Protein AF-A0A950T7L1-F1 (afdb_monomer)

Foldseek 3Di:
DLLVVLLVCLLPVVVPDPVLVVCCVPPPDPNVVVNVVSLVVQVVVQVVCVVVQFFPPPDHSVVSSVQSNVLSVVCNPPPDPCSSVVSNVVVSVVGTHDPPPD

Sequence (102 aa):
SWLRLQMDFAARGRSMGAAVMAAKHVPGTRIYEANKAMHEAGEVLLLRAQAAGQIRADVHILDVIRLVYGIAMVNEHASDPDGANRMLDLVIAGIRTKPSRD

Nearest PDB structures (foldseek):
  2q24-assembly1_B  TM=7.806E-01  e=2.435E-03  Streptomyces coelicolor A3(2)
  7xyi-assembly1_A  TM=5.590E-01  e=1.390E-01  Vibrio cholerae
  3kz9-assembly2_C  TM=5.891E-01  e=2.083E-01  Vibrio vulnificus
  7xy0-assembly1_B  TM=6.281E-01  e=4.166E-01  Vibrio cholerae
  2hyt-assembly1_A-2  TM=4.949E-01  e=6.615E-01  Pectobacterium atrosepticum

Structure (mmCIF, N/CA/C/O backbone):
data_AF-A0A950T7L1-F1
#
_entry.id   AF-A0A950T7L1-F1
#
loop_
_atom_site.group_PDB
_atom_site.id
_atom_site.type_symbol
_atom_site.label_atom_id
_atom_site.label_alt_id
_atom_site.label_comp_id
_atom_site.label_asym_id
_atom_site.label_entity_id
_atom_site.label_seq_id
_atom_site.pdbx_PDB_ins_code
_atom_site.Cartn_x
_atom_site.Cartn_y
_atom_site.Cartn_z
_atom_site.occupancy
_atom_site.B_iso_or_equiv
_atom_site.auth_seq_id
_atom_site.auth_comp_id
_atom_site.auth_asym_id
_atom_site.auth_atom_id
_atom_site.pdbx_PDB_model_num
ATOM 1 N N . SER A 1 1 ? 4.618 -8.691 6.778 1.00 82.94 1 SER A N 1
ATOM 2 C CA . SER A 1 1 ? 3.263 -8.141 6.540 1.00 82.94 1 SER A CA 1
ATOM 3 C C . SER A 1 1 ? 3.085 -7.915 5.045 1.00 82.94 1 SER A C 1
ATOM 5 O O . SER A 1 1 ? 4.086 -7.786 4.350 1.00 82.94 1 SER A O 1
ATOM 7 N N . TRP A 1 2 ? 1.848 -7.877 4.538 1.00 92.69 2 TRP A N 1
ATOM 8 C CA . TRP A 1 2 ? 1.578 -7.766 3.095 1.00 92.69 2 TRP A CA 1
ATOM 9 C C . TRP A 1 2 ? 2.210 -6.519 2.446 1.00 92.69 2 TRP A C 1
ATOM 11 O O . TRP A 1 2 ? 2.818 -6.628 1.389 1.00 92.69 2 TRP A O 1
ATOM 21 N N . LEU A 1 3 ? 2.186 -5.364 3.123 1.00 91.31 3 LEU A N 1
ATOM 22 C CA . LEU A 1 3 ? 2.813 -4.132 2.618 1.00 91.31 3 LEU A CA 1
ATOM 23 C C . LEU A 1 3 ? 4.339 -4.236 2.467 1.00 91.31 3 LEU A C 1
ATOM 25 O O . LEU A 1 3 ? 4.889 -3.707 1.508 1.00 91.31 3 LEU A O 1
ATOM 29 N N . ARG A 1 4 ? 5.023 -4.958 3.367 1.00 90.38 4 ARG A N 1
ATOM 30 C CA . ARG A 1 4 ? 6.473 -5.201 3.244 1.00 90.38 4 ARG A CA 1
ATOM 31 C C . ARG A 1 4 ? 6.792 -6.091 2.039 1.00 90.38 4 ARG A C 1
ATOM 33 O O . ARG A 1 4 ? 7.700 -5.773 1.288 1.00 90.38 4 ARG A O 1
ATOM 40 N N . LEU A 1 5 ? 5.971 -7.114 1.779 1.00 89.56 5 LEU A N 1
ATOM 41 C CA . LEU A 1 5 ? 6.105 -7.941 0.569 1.00 89.56 5 LEU A CA 1
ATOM 42 C C . LEU A 1 5 ? 5.915 -7.122 -0.718 1.00 89.56 5 LEU A C 1
ATOM 44 O O . LEU A 1 5 ? 6.625 -7.343 -1.694 1.00 89.56 5 LEU A O 1
ATOM 48 N N . GLN A 1 6 ? 4.981 -6.166 -0.726 1.00 89.62 6 GLN A N 1
ATOM 49 C CA . GLN A 1 6 ? 4.795 -5.263 -1.867 1.00 89.62 6 GLN A CA 1
ATOM 50 C C . GLN A 1 6 ? 5.987 -4.321 -2.068 1.00 89.62 6 GLN A C 1
ATOM 52 O O . GLN A 1 6 ? 6.367 -4.056 -3.206 1.00 89.62 6 GLN A O 1
ATOM 57 N N . MET A 1 7 ? 6.599 -3.851 -0.980 1.00 87.94 7 MET A N 1
ATOM 58 C CA . MET A 1 7 ? 7.811 -3.032 -1.031 1.00 87.94 7 MET A CA 1
ATOM 59 C C . MET A 1 7 ? 8.989 -3.81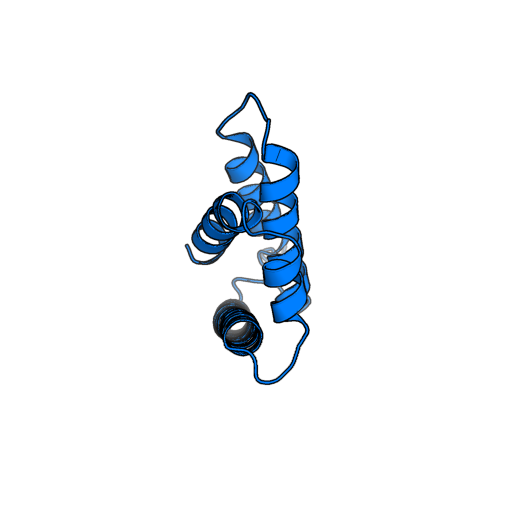4 -1.631 1.00 87.94 7 MET A C 1
ATOM 61 O O . MET A 1 7 ? 9.647 -3.321 -2.547 1.00 87.94 7 MET A O 1
ATOM 65 N N . ASP A 1 8 ? 9.191 -5.060 -1.196 1.00 85.62 8 ASP A N 1
ATOM 66 C CA . ASP A 1 8 ? 10.222 -5.953 -1.739 1.00 85.62 8 ASP A CA 1
ATOM 67 C C . ASP A 1 8 ? 9.982 -6.269 -3.221 1.00 85.62 8 ASP A C 1
ATOM 69 O O . ASP A 1 8 ? 10.913 -6.268 -4.032 1.00 85.62 8 ASP A O 1
ATOM 73 N N . PHE A 1 9 ? 8.723 -6.523 -3.596 1.00 83.62 9 PHE A N 1
ATOM 74 C CA . PHE A 1 9 ? 8.337 -6.729 -4.989 1.00 83.62 9 PHE A CA 1
ATOM 75 C C . PHE A 1 9 ? 8.641 -5.494 -5.841 1.00 83.62 9 PHE A C 1
ATOM 77 O O . PHE A 1 9 ? 9.223 -5.630 -6.916 1.00 83.62 9 PHE A O 1
ATOM 84 N N . ALA A 1 10 ? 8.310 -4.293 -5.360 1.00 82.06 10 ALA A N 1
ATOM 85 C CA . ALA A 1 10 ? 8.574 -3.048 -6.073 1.00 82.06 10 ALA A CA 1
ATOM 86 C C . ALA A 1 10 ? 10.076 -2.802 -6.280 1.00 82.06 10 ALA A C 1
ATOM 88 O O . ALA A 1 10 ? 10.480 -2.431 -7.382 1.00 82.06 10 ALA A O 1
ATOM 89 N N . ALA A 1 11 ? 10.901 -3.075 -5.265 1.00 80.69 11 ALA A N 1
ATOM 90 C CA . ALA A 1 11 ? 12.354 -2.949 -5.363 1.00 80.69 11 ALA A CA 1
ATOM 91 C C . ALA A 1 11 ? 12.955 -3.886 -6.430 1.00 80.69 11 ALA A C 1
ATOM 93 O O . ALA A 1 11 ? 13.863 -3.498 -7.159 1.00 80.69 11 ALA A O 1
ATOM 94 N N . ARG A 1 12 ? 12.427 -5.110 -6.576 1.00 75.88 12 ARG A N 1
ATOM 95 C CA . ARG A 1 12 ? 12.935 -6.107 -7.543 1.00 75.88 12 ARG A CA 1
ATOM 96 C C . ARG A 1 12 ? 12.350 -5.943 -8.948 1.00 75.88 12 ARG A C 1
ATOM 98 O O . ARG A 1 12 ? 13.052 -6.108 -9.947 1.00 75.88 12 ARG A O 1
ATOM 105 N N . GLY A 1 13 ? 11.059 -5.625 -9.031 1.00 62.16 13 GLY A N 1
ATOM 106 C CA . GLY A 1 13 ? 10.284 -5.575 -10.271 1.00 62.16 13 GLY A CA 1
ATOM 107 C C . GLY A 1 13 ? 10.595 -4.372 -11.161 1.00 62.16 13 GLY A C 1
ATOM 108 O O . GLY A 1 13 ? 10.289 -4.400 -12.347 1.00 62.16 13 GLY A O 1
ATOM 109 N N . ARG A 1 14 ? 11.251 -3.325 -10.645 1.00 61.75 14 ARG A N 1
ATOM 110 C CA . ARG A 1 14 ? 11.654 -2.156 -11.451 1.00 61.75 14 ARG A CA 1
ATOM 111 C C . ARG A 1 14 ? 12.769 -2.428 -12.461 1.00 61.75 14 ARG A C 1
ATOM 113 O O . ARG A 1 14 ? 12.907 -1.660 -13.405 1.00 61.75 14 ARG A O 1
ATOM 120 N N . SER A 1 15 ? 13.500 -3.535 -12.319 1.00 63.38 15 SER A N 1
ATOM 121 C CA . SER A 1 15 ? 14.440 -4.010 -13.348 1.00 63.38 15 SER A CA 1
ATOM 122 C C . SER A 1 15 ? 13.737 -4.554 -14.605 1.00 63.38 15 SER A C 1
ATOM 124 O O . SER A 1 15 ? 14.382 -4.808 -15.622 1.00 63.38 15 SER A O 1
ATOM 126 N N . MET A 1 16 ? 12.411 -4.739 -14.561 1.00 68.75 16 MET A N 1
ATOM 127 C CA . MET A 1 16 ? 11.631 -5.206 -15.702 1.00 68.75 16 MET A CA 1
ATOM 128 C C . MET A 1 16 ? 11.548 -4.107 -16.771 1.00 68.75 16 MET A C 1
ATOM 130 O O . MET A 1 16 ? 11.166 -2.972 -16.493 1.00 68.75 16 MET A O 1
ATOM 134 N N . GLY A 1 17 ? 11.889 -4.452 -18.017 1.00 74.12 17 GLY A N 1
ATOM 135 C CA . GLY A 1 17 ? 11.912 -3.500 -19.130 1.00 74.12 17 GLY A CA 1
ATOM 136 C C . GLY A 1 17 ? 10.568 -2.799 -19.375 1.00 74.12 17 GLY A C 1
ATOM 137 O O . GLY A 1 17 ? 9.501 -3.317 -19.039 1.00 74.12 17 GLY A O 1
ATOM 138 N N . ALA A 1 18 ? 10.611 -1.629 -20.022 1.00 75.31 18 ALA A N 1
ATOM 139 C CA . ALA A 1 18 ? 9.447 -0.763 -20.249 1.00 75.31 18 ALA A CA 1
ATOM 140 C C . ALA A 1 18 ? 8.225 -1.490 -20.852 1.00 75.31 18 ALA A C 1
ATOM 142 O O . ALA A 1 18 ? 7.092 -1.213 -20.462 1.00 75.31 18 ALA A O 1
ATOM 143 N N . ALA A 1 19 ? 8.443 -2.468 -21.738 1.00 77.31 19 ALA A N 1
ATOM 144 C CA . ALA A 1 19 ? 7.376 -3.278 -22.332 1.00 77.31 19 ALA A CA 1
ATOM 145 C C . ALA A 1 19 ? 6.598 -4.114 -21.295 1.00 77.31 19 ALA A C 1
ATOM 147 O O . ALA A 1 19 ? 5.374 -4.208 -21.355 1.00 77.31 19 ALA A O 1
ATOM 148 N N . VAL A 1 20 ? 7.292 -4.677 -20.304 1.00 79.25 20 VAL A N 1
ATOM 149 C CA . VAL A 1 20 ? 6.678 -5.443 -19.209 1.00 79.25 20 VAL A CA 1
ATOM 150 C C . VAL A 1 20 ? 5.877 -4.518 -18.295 1.00 79.25 20 VAL A C 1
ATOM 152 O O . V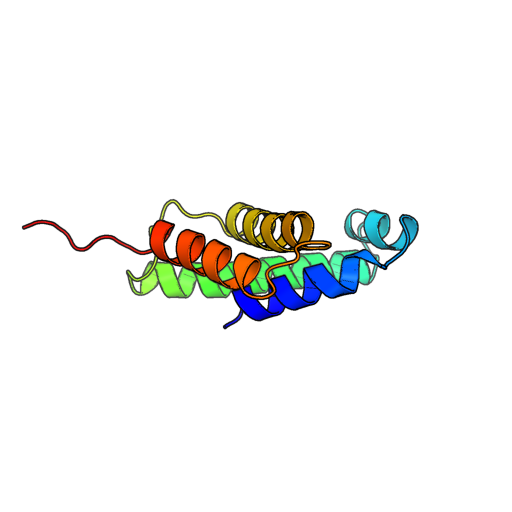AL A 1 20 ? 4.754 -4.837 -17.907 1.00 79.25 20 VAL A O 1
ATOM 155 N N . MET A 1 21 ? 6.417 -3.332 -18.006 1.00 81.06 21 MET A N 1
ATOM 156 C CA . MET A 1 21 ? 5.722 -2.321 -17.209 1.00 81.06 21 MET A CA 1
ATOM 157 C C . MET A 1 21 ? 4.494 -1.746 -17.919 1.00 81.06 21 MET A C 1
ATOM 159 O O . MET A 1 21 ? 3.522 -1.411 -17.247 1.00 81.06 21 MET A O 1
ATOM 163 N N . ALA A 1 22 ? 4.506 -1.666 -19.251 1.00 83.62 22 ALA A N 1
ATOM 164 C CA . ALA A 1 22 ? 3.352 -1.259 -20.047 1.00 83.62 22 ALA A CA 1
ATOM 165 C C . ALA A 1 22 ? 2.254 -2.335 -20.073 1.00 83.62 22 ALA A C 1
ATOM 167 O O . ALA A 1 22 ? 1.070 -2.008 -20.006 1.00 83.62 22 ALA A O 1
ATOM 168 N N . ALA A 1 23 ? 2.628 -3.620 -20.095 1.00 86.94 23 ALA A N 1
ATOM 169 C CA . ALA A 1 23 ? 1.680 -4.731 -20.180 1.00 86.94 23 ALA A CA 1
ATOM 170 C C . ALA A 1 23 ? 0.669 -4.774 -19.019 1.00 86.94 23 ALA A C 1
ATOM 172 O O . ALA A 1 23 ? -0.457 -5.222 -19.213 1.00 86.94 23 ALA A O 1
ATOM 173 N N . LYS A 1 24 ? 1.003 -4.236 -17.836 1.00 86.00 24 LYS A N 1
ATOM 174 C CA . LYS A 1 24 ? 0.057 -4.135 -16.706 1.00 86.00 24 LYS A CA 1
ATOM 175 C C . LYS A 1 24 ? -1.165 -3.251 -16.993 1.00 86.00 24 LYS A C 1
ATOM 177 O O . LYS A 1 24 ? -2.136 -3.310 -16.250 1.00 86.00 24 LYS A O 1
ATOM 182 N N . HIS A 1 25 ? -1.113 -2.434 -18.046 1.00 86.62 25 HIS A N 1
ATOM 183 C CA . HIS A 1 25 ? -2.207 -1.575 -18.501 1.00 86.62 25 HIS A CA 1
ATOM 184 C C . HIS A 1 25 ? -2.950 -2.139 -19.721 1.00 86.62 25 HIS A C 1
ATOM 186 O O . HIS A 1 25 ? -3.850 -1.481 -20.233 1.00 86.62 25 HIS A O 1
ATOM 192 N N . VAL A 1 26 ? -2.592 -3.340 -20.189 1.00 91.81 26 VAL A N 1
ATOM 193 C CA . VAL A 1 26 ? -3.199 -3.983 -21.360 1.00 91.81 26 VAL A CA 1
ATOM 194 C C . VAL A 1 26 ? -4.090 -5.142 -20.894 1.00 91.81 26 VAL A C 1
ATOM 196 O O . VAL A 1 26 ? -3.550 -6.169 -20.461 1.00 91.81 26 VAL A O 1
ATOM 199 N N . PRO A 1 27 ? -5.432 -5.008 -20.971 1.00 92.44 27 PRO A N 1
ATOM 200 C CA . PRO A 1 27 ? -6.364 -6.069 -20.592 1.00 92.44 27 PRO A CA 1
ATOM 201 C C . PRO A 1 27 ? -6.079 -7.392 -21.309 1.00 92.44 27 PRO A C 1
ATOM 203 O O . PRO A 1 27 ? -5.653 -7.405 -22.464 1.00 92.44 27 PRO A O 1
ATOM 206 N N . GLY A 1 28 ? -6.308 -8.514 -20.624 1.00 90.31 28 GLY A N 1
ATOM 207 C CA . GLY A 1 28 ? -6.092 -9.858 -21.172 1.00 90.31 28 GLY A CA 1
ATOM 208 C C . GLY A 1 28 ? -4.639 -10.345 -21.152 1.00 90.31 28 GLY A C 1
ATOM 209 O O . GLY A 1 28 ? -4.381 -11.511 -21.450 1.00 90.31 28 GLY A O 1
ATOM 210 N N . THR A 1 29 ? -3.671 -9.508 -20.760 1.00 92.44 29 THR A N 1
ATOM 211 C CA . THR A 1 29 ? -2.306 -9.985 -20.497 1.00 92.44 29 THR A CA 1
ATOM 212 C C . THR A 1 29 ? -2.205 -10.619 -19.108 1.00 92.44 29 THR A C 1
ATOM 214 O O . THR A 1 29 ? -2.848 -10.189 -18.153 1.00 92.44 29 THR A O 1
ATOM 217 N N . ARG 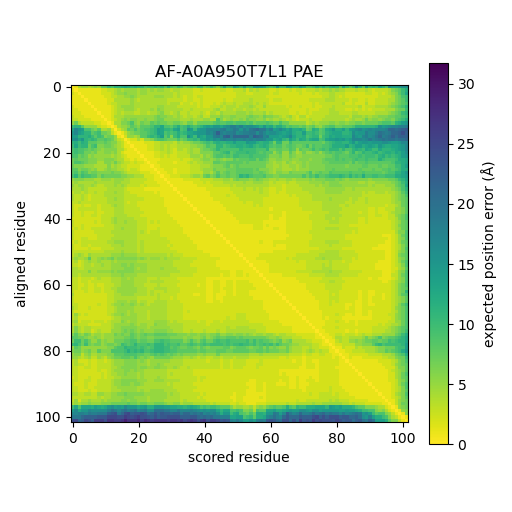A 1 30 ? -1.307 -11.599 -18.944 1.00 91.12 30 ARG A N 1
ATOM 218 C CA . ARG A 1 30 ? -1.027 -12.203 -17.624 1.00 91.12 30 ARG A CA 1
ATOM 219 C C . ARG A 1 30 ? -0.552 -11.180 -16.586 1.00 91.12 30 ARG A C 1
ATOM 221 O O . ARG A 1 30 ? -0.777 -11.368 -15.396 1.00 91.12 30 ARG A O 1
ATOM 228 N N . ILE A 1 31 ? 0.117 -10.117 -17.034 1.00 89.12 31 ILE A N 1
ATOM 229 C CA . ILE A 1 31 ? 0.634 -9.053 -16.166 1.00 89.12 31 ILE A CA 1
ATOM 230 C C . ILE A 1 31 ? -0.513 -8.162 -15.681 1.00 89.12 31 ILE A C 1
ATOM 232 O O . ILE A 1 31 ? -0.537 -7.802 -14.506 1.00 89.12 31 ILE A O 1
ATOM 236 N N . TYR A 1 32 ? -1.478 -7.850 -16.550 1.00 91.75 32 TYR A N 1
ATOM 237 C CA . TYR A 1 32 ? -2.703 -7.156 -16.159 1.00 91.75 32 TYR A CA 1
ATOM 238 C C . TYR A 1 32 ? -3.493 -7.956 -15.117 1.00 91.75 32 TYR A C 1
ATOM 240 O O . TYR A 1 32 ? -3.809 -7.417 -14.059 1.00 91.75 32 TYR A O 1
ATOM 248 N N . GLU A 1 33 ? -3.723 -9.252 -15.348 1.00 93.75 33 GLU A N 1
ATOM 249 C CA . GLU A 1 33 ? -4.456 -10.093 -14.388 1.00 93.75 33 GLU A CA 1
ATOM 250 C C . GLU A 1 33 ? -3.728 -10.204 -13.039 1.00 93.75 33 GLU A C 1
ATOM 252 O O . GLU A 1 33 ? -4.348 -10.092 -11.983 1.00 93.75 33 GLU A O 1
ATOM 257 N N . ALA A 1 34 ? -2.397 -10.342 -13.048 1.00 91.31 34 ALA A N 1
ATOM 258 C CA . ALA A 1 34 ? -1.604 -10.350 -11.820 1.00 91.31 34 ALA A CA 1
ATOM 259 C C . ALA A 1 34 ? -1.675 -9.008 -11.071 1.00 91.31 34 ALA A C 1
ATOM 261 O O . ALA A 1 34 ? -1.802 -8.982 -9.846 1.00 91.31 34 ALA A O 1
ATOM 262 N N . ASN A 1 35 ? -1.618 -7.886 -11.798 1.00 90.50 35 ASN A N 1
ATOM 263 C CA . ASN A 1 35 ? -1.752 -6.558 -11.210 1.00 90.50 35 ASN A CA 1
ATOM 264 C C . ASN A 1 35 ? -3.145 -6.355 -10.603 1.00 90.50 35 ASN A 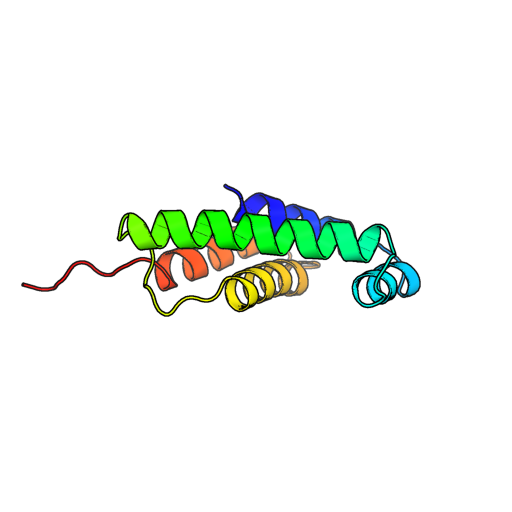C 1
ATOM 266 O O . ASN A 1 35 ? -3.253 -5.849 -9.489 1.00 90.50 35 ASN A O 1
ATOM 270 N N . LYS A 1 36 ? -4.201 -6.788 -11.291 1.00 93.62 36 LYS A N 1
ATOM 271 C CA . LYS A 1 36 ? -5.574 -6.743 -10.788 1.00 93.62 36 LYS A CA 1
ATOM 272 C C . LYS A 1 36 ? -5.734 -7.578 -9.513 1.00 93.62 36 LYS A C 1
ATOM 274 O O . LYS A 1 36 ? -6.143 -7.034 -8.490 1.00 93.62 36 LYS A O 1
ATOM 279 N N . ALA A 1 37 ? -5.313 -8.843 -9.536 1.00 94.38 37 ALA A N 1
ATOM 280 C CA . ALA A 1 37 ? -5.405 -9.744 -8.384 1.00 94.38 37 ALA A CA 1
ATOM 281 C C . ALA A 1 37 ? -4.643 -9.214 -7.154 1.00 94.38 37 ALA A C 1
ATOM 283 O O . ALA A 1 37 ? -5.096 -9.355 -6.018 1.00 94.38 37 ALA A O 1
ATOM 284 N N . MET A 1 38 ? -3.495 -8.561 -7.364 1.00 93.75 38 MET A N 1
ATOM 285 C CA . MET A 1 38 ? -2.747 -7.897 -6.295 1.00 93.75 38 MET A CA 1
ATOM 286 C C . MET A 1 38 ? -3.555 -6.764 -5.641 1.00 93.75 38 MET A C 1
ATOM 288 O O . MET A 1 38 ? -3.581 -6.677 -4.412 1.00 93.75 38 MET A O 1
ATOM 292 N N . HIS A 1 39 ? -4.210 -5.907 -6.430 1.00 94.00 39 HIS A N 1
ATOM 293 C CA . HIS A 1 39 ? -5.048 -4.830 -5.894 1.00 94.00 39 HIS A CA 1
ATOM 294 C C . HIS A 1 39 ? -6.260 -5.383 -5.133 1.00 94.00 39 HIS A C 1
ATOM 296 O O . HIS A 1 39 ? -6.539 -4.922 -4.029 1.00 94.00 39 HIS A O 1
ATOM 302 N N . GLU A 1 40 ? -6.924 -6.409 -5.670 1.00 96.25 40 GLU A N 1
ATOM 303 C CA . GLU A 1 40 ? -8.066 -7.071 -5.021 1.00 96.25 40 GLU A CA 1
ATOM 304 C C . GLU A 1 40 ? -7.674 -7.710 -3.681 1.00 96.25 40 GLU A C 1
ATOM 306 O O . GLU A 1 40 ? -8.373 -7.549 -2.681 1.00 96.25 40 GLU A O 1
ATOM 311 N N . ALA A 1 41 ? -6.522 -8.383 -3.618 1.00 96.25 41 ALA A N 1
ATOM 312 C CA . ALA A 1 41 ? -6.009 -8.934 -2.366 1.00 96.25 41 ALA A CA 1
ATOM 313 C C . ALA A 1 41 ? -5.726 -7.836 -1.327 1.00 96.25 41 ALA A C 1
ATOM 315 O O . ALA A 1 41 ? -6.029 -8.007 -0.144 1.00 96.25 41 ALA A O 1
ATOM 316 N N . GLY A 1 42 ? -5.164 -6.707 -1.766 1.00 95.81 42 GLY A N 1
ATOM 317 C CA . GLY A 1 42 ? -4.953 -5.541 -0.915 1.00 95.81 42 GLY A CA 1
ATOM 318 C C . GLY A 1 42 ? -6.265 -4.978 -0.366 1.00 95.81 42 GLY A C 1
ATOM 319 O O . GLY A 1 42 ? -6.355 -4.705 0.829 1.00 95.81 42 GLY A O 1
ATOM 320 N N . GLU A 1 43 ? -7.288 -4.867 -1.215 1.00 97.62 43 GLU A N 1
ATOM 321 C CA . GLU A 1 43 ? -8.614 -4.368 -0.840 1.00 97.62 43 GLU A CA 1
ATOM 322 C C . GLU A 1 43 ? -9.253 -5.258 0.232 1.00 97.62 43 GLU A C 1
ATOM 324 O O . GLU A 1 43 ? -9.702 -4.772 1.266 1.00 97.62 43 GLU A O 1
ATOM 329 N N . VAL A 1 44 ? -9.194 -6.582 0.060 1.00 98.00 44 VAL A N 1
ATOM 330 C CA . VAL A 1 44 ? -9.699 -7.537 1.060 1.00 98.00 44 VAL A CA 1
ATOM 331 C C . VAL A 1 44 ? -9.002 -7.363 2.413 1.00 98.00 44 VAL A C 1
ATOM 333 O O . VAL A 1 44 ? -9.651 -7.425 3.459 1.00 98.00 44 VAL A O 1
ATOM 336 N N . LEU A 1 45 ? -7.682 -7.159 2.422 1.00 96.88 45 LEU A N 1
ATOM 337 C CA . LEU A 1 45 ? -6.930 -6.942 3.661 1.00 96.88 45 LEU A CA 1
ATOM 338 C C . LEU A 1 45 ? -7.288 -5.608 4.321 1.00 96.88 45 LEU A C 1
ATOM 340 O O . LEU A 1 45 ? -7.442 -5.561 5.543 1.00 96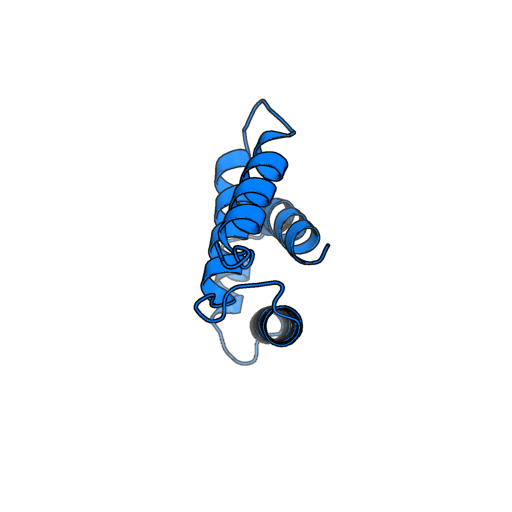.88 45 LEU A O 1
ATOM 344 N N . LEU A 1 46 ? -7.434 -4.550 3.525 1.00 97.56 46 LEU A N 1
ATOM 345 C CA . LEU A 1 46 ? -7.800 -3.222 4.001 1.00 97.56 46 LEU A CA 1
ATOM 346 C C . LEU A 1 46 ? -9.196 -3.224 4.625 1.00 97.56 46 LEU A C 1
ATOM 348 O O . LEU A 1 46 ? -9.336 -2.813 5.775 1.00 97.56 46 LEU A O 1
ATOM 352 N N . LEU A 1 47 ? -10.188 -3.779 3.925 1.00 97.94 47 LEU 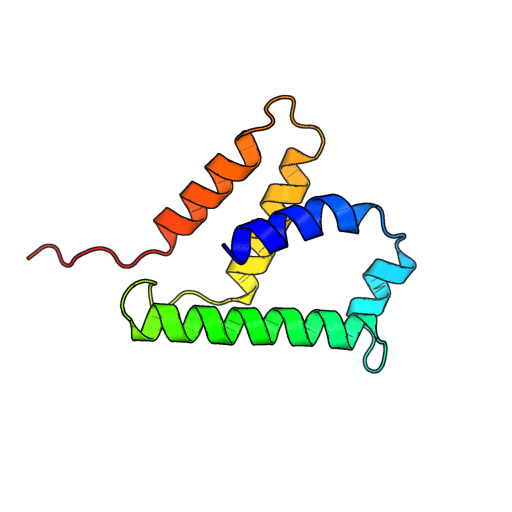A N 1
ATOM 353 C CA . LEU A 1 47 ? -11.565 -3.873 4.408 1.00 97.94 47 LEU A CA 1
ATOM 354 C C . LEU A 1 47 ? -11.656 -4.659 5.719 1.00 97.94 47 LEU A C 1
ATOM 356 O O . LEU A 1 47 ? -12.358 -4.250 6.640 1.00 97.94 47 LEU A O 1
ATOM 360 N N . ARG A 1 48 ? -10.904 -5.760 5.856 1.00 97.75 48 ARG A N 1
ATOM 361 C CA . ARG A 1 48 ? -10.836 -6.517 7.119 1.00 97.75 48 ARG A CA 1
ATOM 362 C C . ARG A 1 48 ? -10.248 -5.685 8.258 1.00 97.75 48 ARG A C 1
ATOM 364 O O . ARG A 1 48 ? -10.776 -5.715 9.366 1.00 97.75 48 ARG A O 1
ATOM 371 N N . ALA A 1 49 ? -9.173 -4.943 7.998 1.00 96.69 49 ALA A N 1
ATOM 372 C CA . ALA A 1 49 ? -8.535 -4.100 9.007 1.00 96.69 49 ALA A CA 1
ATOM 373 C C . ALA A 1 49 ? -9.412 -2.895 9.401 1.00 96.69 49 ALA A C 1
ATOM 375 O O . ALA A 1 49 ? -9.441 -2.511 10.571 1.00 96.69 49 ALA A O 1
ATOM 376 N N . GLN A 1 50 ? -10.160 -2.331 8.450 1.00 97.81 50 GLN A N 1
ATOM 377 C CA . GLN A 1 50 ? -11.150 -1.280 8.694 1.00 97.81 50 GLN A CA 1
ATOM 378 C C . GLN A 1 50 ? -12.339 -1.807 9.504 1.00 97.81 50 GLN A C 1
ATOM 380 O O . GLN A 1 50 ? -12.715 -1.190 10.497 1.00 97.81 50 GLN A O 1
ATOM 385 N N . ALA A 1 51 ? -12.875 -2.982 9.159 1.00 97.50 51 ALA A N 1
ATOM 386 C CA . ALA A 1 51 ? -13.955 -3.626 9.912 1.00 97.50 51 ALA A CA 1
ATOM 387 C C . ALA A 1 51 ? -13.549 -3.954 11.361 1.00 97.50 51 ALA A C 1
ATOM 389 O O . ALA A 1 51 ? -14.371 -3.885 12.268 1.00 97.50 51 ALA A O 1
ATOM 390 N N . ALA A 1 52 ? -12.269 -4.261 11.591 1.00 97.19 52 ALA A N 1
ATOM 391 C CA . ALA A 1 52 ? -11.701 -4.460 12.924 1.00 97.19 52 ALA A CA 1
ATOM 392 C C . ALA A 1 52 ? -11.377 -3.146 13.669 1.00 97.19 52 ALA A C 1
ATOM 394 O O . ALA A 1 52 ? -10.810 -3.189 14.760 1.00 97.19 52 ALA A O 1
ATOM 395 N N . GLY A 1 53 ? -11.661 -1.978 13.082 1.00 96.62 53 GLY A N 1
ATOM 396 C CA . GLY A 1 53 ? -11.359 -0.669 13.665 1.00 96.62 53 GLY A CA 1
ATOM 397 C C . GLY A 1 53 ? -9.864 -0.344 13.753 1.00 96.62 53 GLY A C 1
ATOM 398 O O . GLY A 1 53 ? -9.486 0.617 14.418 1.00 96.62 53 GLY A O 1
ATOM 399 N N . GLN A 1 54 ? -8.993 -1.112 13.092 1.00 96.69 54 GLN A N 1
ATOM 400 C CA . GLN A 1 54 ? -7.535 -0.954 13.170 1.00 96.69 54 GLN A CA 1
ATOM 401 C C . GLN A 1 54 ? -7.007 0.136 12.226 1.00 96.69 54 GLN A C 1
ATOM 403 O O . GLN A 1 54 ? -5.980 0.760 12.506 1.00 96.69 54 GLN A O 1
ATOM 408 N N . ILE A 1 55 ? -7.700 0.355 11.108 1.00 97.38 55 ILE A N 1
ATOM 409 C CA . ILE A 1 55 ? -7.356 1.311 10.050 1.00 97.38 55 ILE A CA 1
ATOM 410 C C . ILE A 1 55 ? -8.545 2.244 9.819 1.00 97.38 55 ILE A C 1
ATOM 412 O O . ILE A 1 55 ? -9.694 1.805 9.874 1.00 97.38 55 ILE A O 1
ATOM 416 N N . ARG A 1 56 ? -8.273 3.524 9.545 1.00 97.12 56 ARG A N 1
ATOM 417 C CA . ARG A 1 56 ? -9.320 4.518 9.274 1.00 97.12 56 ARG A CA 1
ATOM 418 C C . ARG A 1 56 ? -10.110 4.175 8.003 1.00 97.12 56 ARG A C 1
ATOM 420 O O . ARG A 1 56 ? -9.553 3.680 7.022 1.00 97.12 56 ARG A O 1
ATOM 427 N N . ALA A 1 57 ? -11.408 4.473 8.015 1.00 96.25 57 ALA A N 1
ATOM 428 C CA . ALA A 1 57 ? -12.328 4.156 6.917 1.00 96.25 57 ALA A CA 1
ATOM 429 C C . ALA A 1 57 ? -12.104 4.996 5.641 1.00 96.25 57 ALA A C 1
ATOM 431 O O . ALA A 1 57 ? -12.577 4.618 4.578 1.00 96.25 57 ALA A O 1
ATOM 432 N N . ASP A 1 58 ? -11.376 6.113 5.737 1.00 96.56 58 ASP A N 1
ATOM 433 C CA . ASP A 1 58 ? -11.064 7.019 4.622 1.00 96.56 58 ASP A CA 1
ATOM 434 C C . ASP A 1 58 ? -9.853 6.576 3.779 1.00 96.56 58 ASP A C 1
ATOM 436 O O . ASP A 1 58 ? -9.481 7.232 2.809 1.00 96.56 58 ASP A O 1
ATOM 440 N N . VAL A 1 59 ? -9.202 5.476 4.158 1.00 97.62 59 VAL A N 1
ATOM 441 C CA . VAL A 1 59 ? -8.020 4.957 3.467 1.00 97.62 59 VAL A CA 1
ATOM 442 C C . VAL A 1 59 ? -8.446 4.137 2.252 1.00 97.62 59 VAL A C 1
ATOM 444 O O . VAL A 1 59 ? -9.273 3.237 2.373 1.00 97.62 59 VAL A O 1
ATOM 447 N N . HIS A 1 60 ? -7.819 4.398 1.102 1.00 96.88 60 HIS A N 1
ATOM 448 C CA . HIS A 1 60 ? -8.006 3.642 -0.137 1.00 96.88 60 HIS A CA 1
ATOM 449 C C . HIS A 1 60 ? -6.784 2.775 -0.456 1.00 96.88 60 HIS A C 1
ATOM 451 O O . HIS A 1 60 ? -5.640 3.233 -0.363 1.00 96.88 60 HIS A O 1
ATOM 457 N N . ILE A 1 61 ? -7.002 1.532 -0.906 1.00 95.81 61 ILE A N 1
ATOM 458 C CA . ILE A 1 61 ? -5.896 0.596 -1.155 1.00 95.81 61 ILE A CA 1
ATOM 459 C C . ILE A 1 61 ? -4.928 1.089 -2.234 1.00 95.81 61 ILE A C 1
ATOM 461 O O . ILE A 1 61 ? -3.718 0.894 -2.119 1.00 95.81 61 ILE A O 1
ATOM 465 N N . LEU A 1 62 ? -5.446 1.753 -3.272 1.00 94.94 62 LEU A N 1
ATOM 466 C CA . LEU A 1 62 ? -4.635 2.242 -4.385 1.00 94.94 62 LEU A CA 1
ATOM 467 C C . LEU A 1 62 ? -3.602 3.265 -3.912 1.00 94.94 62 LEU A C 1
ATOM 469 O O . LEU A 1 62 ? -2.458 3.234 -4.364 1.00 94.94 62 LEU A O 1
ATOM 473 N N . ASP A 1 63 ? -3.981 4.134 -2.979 1.00 96.25 63 ASP A N 1
ATOM 474 C CA . ASP A 1 63 ? -3.086 5.156 -2.442 1.00 96.25 63 ASP A CA 1
ATOM 475 C C . ASP A 1 63 ? -2.016 4.532 -1.549 1.00 96.25 63 ASP A C 1
ATOM 477 O O . ASP A 1 63 ? -0.839 4.875 -1.659 1.00 96.25 63 ASP A O 1
ATOM 481 N N . VAL A 1 64 ? -2.386 3.530 -0.746 1.00 96.00 64 VAL A N 1
ATOM 482 C CA . VAL A 1 64 ? -1.427 2.765 0.061 1.00 96.00 64 VAL A CA 1
ATOM 483 C C . VAL A 1 64 ? -0.411 2.039 -0.829 1.00 96.00 64 VAL A C 1
ATOM 485 O O . VAL A 1 64 ? 0.790 2.139 -0.588 1.00 96.00 64 VAL A O 1
ATOM 488 N N . ILE A 1 65 ? -0.855 1.352 -1.887 1.00 94.19 65 ILE A N 1
ATOM 489 C CA . ILE A 1 65 ? 0.044 0.657 -2.826 1.00 94.19 65 ILE A CA 1
ATOM 490 C C . ILE A 1 65 ? 0.978 1.653 -3.525 1.00 94.19 65 ILE A C 1
ATOM 492 O O . ILE A 1 65 ? 2.182 1.407 -3.619 1.00 94.19 65 ILE A O 1
ATOM 496 N N . ARG A 1 66 ? 0.455 2.802 -3.975 1.00 93.06 66 ARG A N 1
ATOM 497 C CA . ARG A 1 66 ? 1.261 3.870 -4.589 1.00 93.06 66 ARG A CA 1
ATOM 498 C C . ARG A 1 66 ? 2.327 4.401 -3.636 1.00 93.06 66 ARG A C 1
ATOM 500 O O . ARG A 1 66 ? 3.470 4.558 -4.057 1.00 93.06 66 ARG A O 1
ATOM 507 N N . LEU A 1 67 ? 1.983 4.634 -2.368 1.00 95.50 67 LEU A N 1
ATOM 508 C CA . LEU A 1 67 ? 2.939 5.069 -1.347 1.00 95.50 67 LEU A CA 1
ATOM 509 C C . LEU A 1 67 ? 4.043 4.028 -1.134 1.00 95.50 67 LEU A C 1
ATOM 511 O O . LEU A 1 67 ? 5.218 4.384 -1.145 1.00 95.50 67 LEU A O 1
ATOM 515 N N . VAL A 1 68 ? 3.688 2.745 -1.015 1.00 93.44 68 VAL A N 1
ATOM 516 C CA . VAL A 1 68 ? 4.663 1.648 -0.876 1.00 93.44 68 VAL A CA 1
ATOM 517 C C . VAL A 1 68 ? 5.625 1.602 -2.065 1.00 93.44 68 VAL A C 1
ATOM 519 O O . VAL A 1 68 ? 6.836 1.482 -1.884 1.00 93.44 68 VAL A O 1
ATOM 522 N N . TYR A 1 69 ? 5.109 1.741 -3.286 1.00 91.19 69 TYR A N 1
ATOM 523 C CA . TYR A 1 69 ? 5.940 1.744 -4.492 1.00 91.19 69 TYR A CA 1
ATOM 524 C C . TYR A 1 69 ? 6.816 2.999 -4.583 1.00 91.19 69 TYR A C 1
ATOM 526 O O . TYR A 1 69 ? 7.972 2.911 -4.995 1.00 91.19 69 TYR A O 1
ATOM 534 N N . GLY A 1 70 ? 6.301 4.156 -4.157 1.00 91.62 70 GLY A N 1
ATOM 535 C CA . GLY A 1 70 ? 7.065 5.399 -4.054 1.00 91.62 70 GLY A CA 1
ATOM 536 C C . GLY A 1 70 ? 8.228 5.296 -3.065 1.00 91.62 70 GLY A C 1
ATOM 537 O O . GLY A 1 70 ? 9.331 5.737 -3.381 1.00 91.62 70 GLY A O 1
ATOM 538 N N . ILE A 1 71 ? 8.012 4.652 -1.912 1.00 93.50 71 ILE A N 1
ATOM 539 C CA . ILE A 1 71 ? 9.057 4.380 -0.912 1.00 93.50 71 ILE A CA 1
ATOM 540 C C . ILE A 1 71 ? 10.165 3.514 -1.513 1.00 93.50 71 ILE A C 1
ATOM 542 O O . ILE A 1 71 ? 11.339 3.863 -1.394 1.00 93.50 71 ILE A O 1
ATOM 546 N N . ALA A 1 72 ? 9.806 2.419 -2.188 1.00 89.19 72 ALA A N 1
ATOM 547 C CA . ALA A 1 72 ? 10.788 1.562 -2.847 1.00 89.19 72 ALA A CA 1
ATOM 548 C C . ALA A 1 72 ? 11.585 2.331 -3.919 1.00 89.19 72 ALA A C 1
ATOM 550 O O . ALA A 1 72 ? 12.801 2.198 -4.002 1.00 89.19 72 ALA A O 1
ATOM 551 N N . MET A 1 73 ? 10.910 3.183 -4.697 1.00 88.31 73 MET A N 1
ATOM 552 C CA . MET A 1 73 ? 11.530 3.997 -5.744 1.00 88.31 73 MET A CA 1
ATOM 553 C C . MET A 1 73 ? 12.532 5.020 -5.199 1.00 88.31 73 MET A C 1
ATOM 555 O O . MET A 1 73 ? 13.623 5.144 -5.745 1.00 88.31 73 MET A O 1
ATOM 559 N N . VAL A 1 74 ? 12.175 5.782 -4.162 1.00 91.00 74 VAL A N 1
ATOM 560 C CA . VAL A 1 74 ? 13.054 6.846 -3.646 1.00 91.00 74 VAL A CA 1
ATOM 561 C C . VAL A 1 74 ? 14.263 6.289 -2.887 1.00 91.00 74 VAL A C 1
ATOM 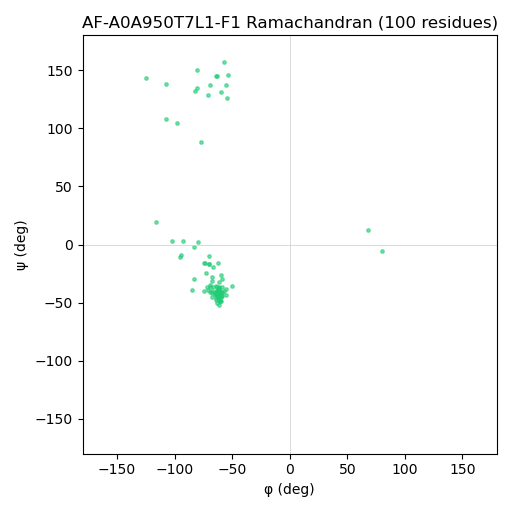563 O O . VAL A 1 74 ? 15.298 6.944 -2.824 1.00 91.00 74 VAL A O 1
ATOM 566 N N . ASN A 1 75 ? 14.156 5.068 -2.352 1.00 90.62 75 ASN A N 1
ATOM 567 C CA . ASN A 1 75 ? 15.233 4.415 -1.605 1.00 90.62 75 ASN A CA 1
ATOM 568 C C . ASN A 1 75 ? 16.138 3.517 -2.467 1.00 90.62 75 ASN A C 1
ATOM 570 O O . ASN A 1 75 ? 17.047 2.898 -1.927 1.00 90.62 75 ASN A O 1
ATOM 574 N N . GLU A 1 76 ? 15.936 3.447 -3.787 1.00 83.62 76 GLU A N 1
ATOM 575 C CA . GLU A 1 76 ? 16.661 2.515 -4.670 1.00 83.62 76 GLU A CA 1
ATOM 576 C C . GLU A 1 76 ? 18.191 2.633 -4.576 1.00 83.62 76 GLU A C 1
ATOM 578 O O . GLU A 1 76 ? 18.894 1.628 -4.592 1.00 83.62 76 GLU A O 1
ATOM 583 N N . HIS A 1 77 ? 18.696 3.858 -4.438 1.00 85.25 77 HIS A N 1
ATOM 584 C CA . HIS A 1 77 ? 20.128 4.155 -4.330 1.00 85.25 77 HIS A CA 1
ATOM 585 C C . HIS A 1 77 ? 20.484 4.775 -2.973 1.00 85.25 77 HIS A C 1
ATOM 587 O O . HIS A 1 77 ? 21.504 5.453 -2.843 1.00 85.25 77 HIS A O 1
ATOM 593 N N . ALA A 1 78 ? 19.619 4.609 -1.969 1.00 86.50 78 ALA A N 1
ATOM 594 C CA . ALA A 1 78 ? 19.870 5.158 -0.647 1.00 86.50 78 ALA A CA 1
ATOM 595 C C . ALA A 1 78 ? 21.033 4.417 0.026 1.00 86.50 78 ALA A C 1
ATOM 597 O O . ALA A 1 78 ? 21.116 3.191 -0.004 1.00 86.50 78 ALA A O 1
ATOM 598 N N . SER A 1 79 ? 21.918 5.170 0.679 1.00 88.19 79 SER A N 1
ATOM 599 C CA . SER A 1 79 ? 23.006 4.610 1.489 1.00 88.19 79 SER A CA 1
ATOM 600 C C . SER A 1 79 ? 22.523 4.030 2.821 1.00 88.19 79 SER A C 1
ATOM 602 O O . SER A 1 79 ? 23.264 3.306 3.477 1.00 88.19 79 SER A O 1
ATOM 604 N N . ASP A 1 80 ? 21.305 4.381 3.238 1.00 91.19 80 ASP A N 1
ATOM 605 C CA . ASP A 1 80 ? 20.660 3.876 4.445 1.00 91.19 80 ASP A CA 1
ATOM 606 C C . ASP A 1 80 ? 19.697 2.726 4.093 1.00 91.19 80 ASP A C 1
ATOM 608 O O . ASP A 1 80 ? 18.598 2.988 3.589 1.00 91.19 80 ASP A O 1
ATOM 612 N N . PRO A 1 81 ? 20.071 1.464 4.372 1.00 79.38 81 PRO A N 1
ATOM 613 C CA . PRO A 1 81 ? 19.248 0.304 4.037 1.00 79.38 81 PRO A CA 1
ATOM 614 C C . PRO A 1 81 ? 17.928 0.242 4.824 1.00 79.38 81 PRO A C 1
ATOM 616 O O . PRO A 1 81 ? 16.987 -0.418 4.382 1.00 79.38 81 PRO A O 1
ATOM 619 N N . ASP A 1 82 ? 17.813 0.948 5.954 1.00 89.31 82 ASP A N 1
ATOM 620 C CA . ASP A 1 82 ? 16.622 0.922 6.809 1.00 89.31 82 ASP A CA 1
ATOM 621 C C . ASP A 1 82 ? 15.626 2.051 6.499 1.00 89.31 82 ASP A C 1
ATOM 623 O O . ASP A 1 82 ? 14.496 2.042 7.003 1.00 89.31 82 ASP A O 1
ATOM 627 N N . GLY A 1 83 ? 16.006 3.018 5.655 1.00 92.31 83 GLY A N 1
ATOM 628 C CA . GLY A 1 83 ? 15.187 4.187 5.319 1.00 92.31 83 GLY A CA 1
ATOM 629 C C . GLY A 1 83 ? 13.798 3.817 4.792 1.00 92.31 83 GLY A C 1
ATOM 630 O O . GLY A 1 83 ? 12.788 4.355 5.256 1.00 92.31 83 GLY A O 1
ATOM 631 N N . ALA A 1 84 ? 13.729 2.820 3.906 1.00 92.38 84 ALA A N 1
ATOM 632 C CA . ALA A 1 84 ? 12.474 2.327 3.343 1.00 92.38 84 ALA A CA 1
ATOM 633 C C . ALA A 1 84 ? 11.528 1.758 4.417 1.00 92.38 84 ALA A C 1
ATOM 635 O O . ALA A 1 84 ? 10.336 2.076 4.435 1.00 92.38 84 ALA A O 1
ATOM 636 N N . ASN A 1 85 ? 12.060 0.973 5.361 1.00 92.44 85 ASN A N 1
ATOM 637 C CA . ASN A 1 85 ? 11.271 0.405 6.454 1.00 92.44 85 ASN A CA 1
ATOM 638 C C . ASN A 1 85 ? 10.717 1.497 7.373 1.00 92.44 85 ASN A C 1
ATOM 640 O O . ASN A 1 85 ? 9.530 1.471 7.698 1.00 92.44 85 ASN A O 1
ATOM 644 N N . ARG A 1 86 ? 11.534 2.498 7.728 1.00 95.38 86 ARG A N 1
ATOM 645 C CA . ARG A 1 86 ? 11.075 3.616 8.567 1.00 95.38 86 ARG A CA 1
ATOM 646 C C . ARG A 1 86 ? 9.984 4.438 7.880 1.00 95.38 86 ARG A C 1
ATOM 648 O O . ARG A 1 86 ? 9.001 4.799 8.523 1.00 95.38 86 ARG A O 1
ATOM 655 N N . MET A 1 87 ? 10.103 4.697 6.576 1.00 96.50 87 MET A N 1
ATOM 656 C CA . MET A 1 87 ? 9.048 5.376 5.811 1.00 96.50 87 MET A CA 1
ATOM 657 C C . MET A 1 87 ? 7.751 4.561 5.767 1.00 96.50 87 MET A C 1
ATOM 659 O O . MET A 1 87 ? 6.665 5.121 5.919 1.00 96.50 87 MET A O 1
ATOM 663 N N . LEU A 1 88 ? 7.845 3.241 5.592 1.00 95.31 88 LEU A N 1
ATOM 664 C CA . LEU A 1 88 ? 6.670 2.377 5.611 1.00 95.31 88 LEU A CA 1
ATOM 665 C C . LEU A 1 88 ? 6.002 2.363 6.992 1.00 95.31 88 LEU A C 1
ATOM 667 O O . LEU A 1 88 ? 4.775 2.422 7.078 1.00 95.31 88 LEU A O 1
ATOM 671 N N . ASP A 1 89 ? 6.784 2.334 8.069 1.00 95.56 89 ASP A N 1
ATOM 672 C CA . ASP A 1 89 ? 6.253 2.405 9.429 1.00 95.56 89 ASP A CA 1
ATOM 673 C C . ASP A 1 89 ? 5.542 3.745 9.691 1.00 95.56 89 ASP A C 1
ATOM 675 O O . ASP A 1 89 ? 4.482 3.752 10.320 1.00 95.56 89 ASP A O 1
ATOM 679 N N . LEU A 1 90 ? 6.042 4.860 9.137 1.00 96.56 90 LEU A N 1
ATOM 680 C CA . LEU A 1 90 ? 5.356 6.160 9.172 1.00 96.56 90 LEU A CA 1
ATOM 681 C C . LEU A 1 90 ? 4.011 6.126 8.436 1.00 96.56 90 LEU A C 1
ATOM 683 O O . LEU A 1 90 ? 3.014 6.617 8.967 1.00 96.56 90 LEU A O 1
ATOM 687 N N . VAL A 1 91 ? 3.953 5.515 7.248 1.00 95.94 91 VAL A N 1
ATOM 688 C CA . VAL A 1 91 ? 2.691 5.336 6.509 1.00 95.94 91 VAL A CA 1
ATOM 689 C C . VAL A 1 91 ? 1.709 4.500 7.326 1.00 95.94 91 VAL A C 1
ATOM 691 O O . VAL A 1 91 ? 0.569 4.919 7.514 1.00 95.94 91 VAL A O 1
ATOM 694 N N . ILE A 1 92 ? 2.152 3.359 7.869 1.00 95.12 92 ILE A N 1
ATOM 695 C CA . ILE A 1 92 ? 1.321 2.473 8.697 1.00 95.12 92 ILE A CA 1
ATOM 696 C C . ILE A 1 92 ? 0.801 3.214 9.932 1.00 95.12 92 ILE A C 1
ATOM 698 O O . ILE A 1 92 ? -0.382 3.115 10.254 1.00 95.12 92 ILE A O 1
ATOM 702 N N . ALA A 1 93 ? 1.655 3.973 10.620 1.00 95.38 93 ALA A N 1
ATOM 703 C CA . ALA A 1 93 ? 1.244 4.786 11.759 1.00 95.38 93 ALA A CA 1
ATOM 704 C C . ALA A 1 93 ? 0.209 5.847 11.354 1.00 95.38 93 ALA A C 1
ATOM 706 O O . ALA A 1 93 ? -0.758 6.070 12.080 1.00 95.38 93 ALA A O 1
ATOM 707 N N . GLY A 1 94 ? 0.377 6.457 10.178 1.00 95.19 94 GLY A N 1
ATOM 708 C CA . GLY A 1 94 ? -0.510 7.486 9.651 1.00 95.19 94 GLY A CA 1
ATOM 709 C C . GLY A 1 94 ? -1.907 6.991 9.279 1.00 95.19 94 GLY A C 1
ATOM 710 O O . GLY A 1 94 ? -2.840 7.783 9.366 1.00 95.19 94 GLY A O 1
ATOM 711 N N . ILE A 1 95 ? -2.073 5.720 8.900 1.00 96.12 95 ILE A N 1
ATOM 712 C CA . ILE A 1 95 ? -3.370 5.136 8.499 1.00 96.12 95 ILE A CA 1
ATOM 713 C C . ILE A 1 95 ? -4.112 4.418 9.635 1.00 96.12 95 ILE A C 1
ATOM 715 O O . ILE A 1 95 ? -5.281 4.063 9.480 1.00 96.12 95 ILE A O 1
ATOM 719 N N . ARG A 1 96 ? -3.459 4.197 10.782 1.00 96.56 96 ARG A N 1
ATOM 720 C CA . ARG A 1 96 ? -4.098 3.589 11.955 1.00 96.56 96 ARG A CA 1
ATOM 721 C C . ARG A 1 96 ? -5.209 4.477 12.506 1.00 96.56 96 ARG A C 1
ATOM 723 O O . ARG A 1 96 ? -5.102 5.707 12.519 1.00 96.56 96 ARG A O 1
ATOM 730 N N . THR A 1 97 ? -6.263 3.841 13.004 1.00 95.94 97 THR A N 1
ATOM 731 C CA . THR A 1 97 ? -7.301 4.527 13.7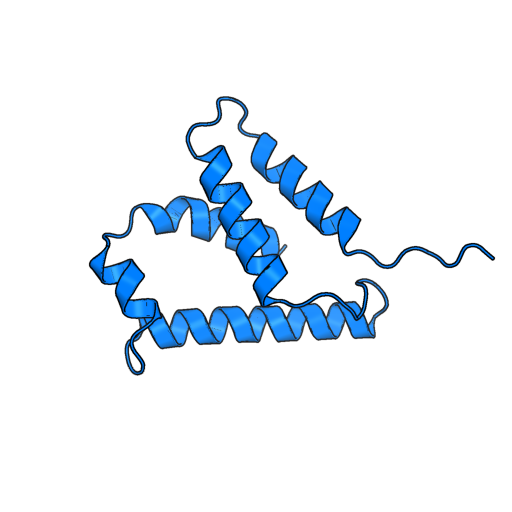78 1.00 95.94 97 THR A CA 1
ATOM 732 C C . THR A 1 97 ? -6.666 5.156 15.013 1.00 95.94 97 THR A C 1
ATOM 734 O O . THR A 1 97 ? -5.898 4.509 15.728 1.00 95.94 97 THR A O 1
ATOM 737 N N . LYS A 1 98 ? -6.958 6.435 15.261 1.00 86.38 98 LYS A N 1
ATOM 738 C CA . LYS A 1 98 ? -6.561 7.083 16.512 1.00 86.38 98 LYS A CA 1
ATOM 739 C C . LYS A 1 98 ? -7.570 6.678 17.589 1.00 86.38 98 LYS A C 1
ATOM 741 O O . LYS A 1 98 ? -8.764 6.719 17.293 1.00 86.38 98 LYS A O 1
ATOM 746 N N . PRO A 1 99 ? -7.135 6.299 18.802 1.00 70.50 99 PRO A N 1
ATOM 747 C CA . PRO A 1 99 ? -8.070 6.136 19.906 1.00 70.50 99 PRO A CA 1
ATOM 748 C C . PRO A 1 99 ? -8.847 7.443 20.087 1.00 70.50 99 PRO A C 1
ATOM 750 O O . PRO A 1 99 ? -8.259 8.527 19.980 1.00 70.50 99 PRO A O 1
ATOM 753 N N . SER A 1 100 ? -10.160 7.333 20.306 1.00 67.56 100 SER A N 1
ATOM 754 C CA . SER A 1 100 ? -10.977 8.483 20.692 1.00 67.56 100 SER A CA 1
ATOM 755 C C . SER A 1 100 ? -10.332 9.101 21.928 1.00 67.56 100 SER A C 1
ATOM 757 O O . SER A 1 100 ? -1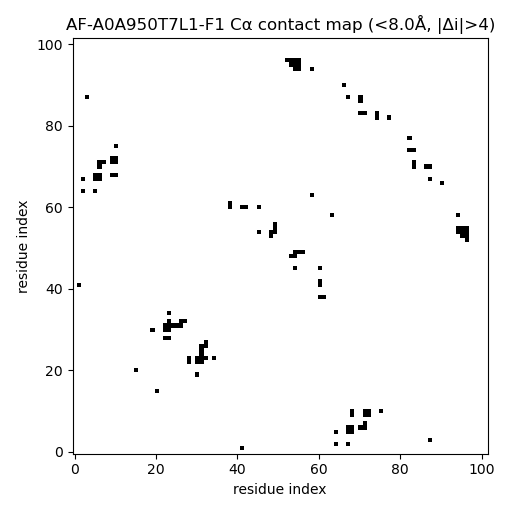0.003 8.389 22.879 1.00 67.56 100 SER A O 1
ATOM 759 N N . ARG A 1 101 ? -10.042 10.404 21.874 1.00 60.47 101 ARG A N 1
ATOM 760 C CA . ARG A 1 101 ? -9.714 11.149 23.087 1.00 60.47 101 ARG A CA 1
ATOM 761 C C . ARG A 1 101 ? -11.045 11.403 23.778 1.00 60.47 101 ARG A C 1
ATOM 763 O O . ARG A 1 101 ? -11.683 12.407 23.476 1.00 60.47 101 ARG A O 1
ATOM 770 N N . ASP A 1 102 ? -11.448 10.455 24.609 1.00 46.69 102 ASP A N 1
ATOM 771 C CA . ASP A 1 102 ? -12.467 10.684 25.630 1.00 46.69 102 ASP A CA 1
ATOM 772 C C . ASP A 1 102 ? -11.836 11.443 26.809 1.00 46.69 102 ASP A C 1
ATOM 774 O O . ASP A 1 102 ? -10.650 11.168 27.128 1.00 46.69 102 ASP A O 1
#

Secondary structure (DSSP, 8-state):
-HHHHHHHHHHHHTTS-HHHHHHTTSTTSHHHHHHHHHHHHHHHHHHHHHHTTSB-TT--HHHHHHHHHHHHHHTTT-S-TTHHHHHHHHHHHHHBPPPP--

Mean predicted aligned error: 4.74 Å

pLDDT: mean 89.25, std 9.75, range [46.69, 98.0]

Radius of gyration: 15.32 Å; Cα contacts (8 Å, |Δi|>4): 65; chains: 1; bounding box: 37×23×48 Å

Solvent-accessible surface area (backbone atoms only — not comparable to full-atom values): 5870 Å² total; per-residue (Å²): 107,73,68,58,54,52,25,55,47,40,58,60,56,67,78,52,54,71,69,63,67,51,34,48,79,36,84,93,34,75,52,17,55,52,52,50,53,53,51,52,53,44,40,56,54,48,54,54,36,32,74,69,58,54,28,42,85,88,68,54,55,68,59,54,52,50,50,39,43,49,41,29,60,74,43,69,82,49,90,56,87,60,54,46,57,56,52,49,52,51,52,53,62,71,46,38,45,74,80,81,89,124